Protein AF-A0A8J4URT3-F1 (afdb_monomer)

Foldseek 3Di:
DDDDDDDPPDPPDDDDDDPVADDDDDDDDFDADPPDPGGDPDDWDWDDRVVPDTDTDADVNHGD

Structure (mmCIF, N/CA/C/O backbone):
data_AF-A0A8J4URT3-F1
#
_entry.id   AF-A0A8J4URT3-F1
#
loop_
_atom_site.group_PDB
_atom_site.id
_atom_site.type_symbol
_atom_site.label_atom_id
_atom_site.label_alt_id
_atom_site.label_comp_id
_atom_site.label_asym_id
_atom_site.label_entity_id
_atom_site.label_seq_id
_atom_site.pdbx_PDB_ins_code
_atom_site.Cartn_x
_atom_site.Cartn_y
_atom_site.Cartn_z
_atom_site.occupancy
_atom_site.B_iso_or_equiv
_atom_site.auth_seq_id
_atom_site.auth_comp_id
_atom_site.auth_asym_id
_atom_site.auth_atom_id
_atom_site.pdbx_PDB_model_num
ATOM 1 N N . ALA A 1 1 ? 5.669 9.236 -17.656 1.00 61.81 1 ALA A N 1
ATOM 2 C CA . ALA A 1 1 ? 5.479 8.008 -16.853 1.00 61.81 1 ALA A CA 1
ATOM 3 C C . ALA A 1 1 ? 5.184 8.410 -15.414 1.00 61.81 1 ALA A C 1
ATOM 5 O O . ALA A 1 1 ? 5.801 9.362 -14.951 1.00 61.81 1 ALA A O 1
ATOM 6 N N . GLY A 1 2 ? 4.255 7.734 -14.736 1.00 83.81 2 GLY A N 1
ATOM 7 C CA . GLY A 1 2 ? 3.834 8.069 -13.371 1.00 83.81 2 GLY A CA 1
ATOM 8 C C . GLY A 1 2 ? 3.621 6.815 -12.527 1.00 83.81 2 GLY A C 1
ATOM 9 O O . GLY A 1 2 ? 3.307 5.755 -13.070 1.00 83.81 2 GLY A O 1
ATOM 10 N N . GLY A 1 3 ? 3.854 6.941 -11.226 1.00 88.00 3 GLY A N 1
ATOM 11 C CA . GLY A 1 3 ? 3.785 5.867 -10.238 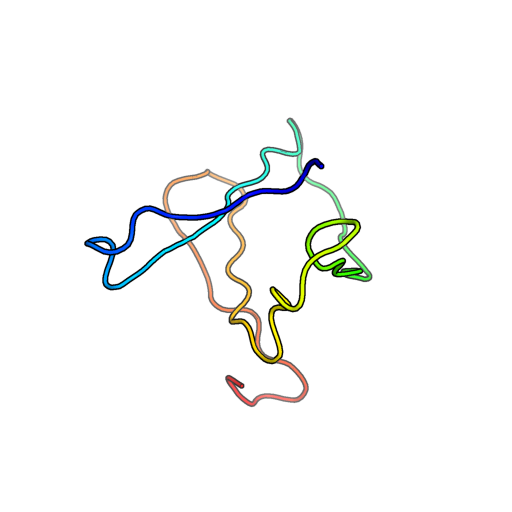1.00 88.00 3 GLY A CA 1
ATOM 12 C C . GLY A 1 3 ? 4.595 6.245 -8.998 1.00 88.00 3 GLY A C 1
ATOM 13 O O . GLY A 1 3 ? 5.465 7.114 -9.074 1.00 88.00 3 GLY A O 1
ATOM 14 N N . TRP A 1 4 ? 4.302 5.613 -7.865 1.00 91.19 4 TRP A N 1
ATOM 15 C CA . TRP A 1 4 ? 5.152 5.715 -6.682 1.00 91.19 4 TRP A CA 1
ATOM 16 C C . TRP A 1 4 ? 6.377 4.811 -6.854 1.00 91.19 4 TRP A C 1
ATOM 18 O O . TRP A 1 4 ? 6.247 3.677 -7.312 1.00 91.19 4 TRP A O 1
ATOM 28 N N . SER A 1 5 ? 7.551 5.323 -6.495 1.00 91.81 5 SER A N 1
ATOM 29 C CA . SER A 1 5 ? 8.800 4.568 -6.434 1.00 91.81 5 SER A CA 1
ATOM 30 C C . SER A 1 5 ? 9.549 5.006 -5.181 1.00 91.81 5 SER A C 1
ATOM 32 O O . SER A 1 5 ? 9.696 6.217 -4.982 1.00 91.81 5 SER A O 1
ATOM 34 N N . PRO A 1 6 ? 10.010 4.074 -4.335 1.00 93.12 6 PRO A N 1
ATOM 35 C CA . PRO A 1 6 ? 10.877 4.420 -3.222 1.00 93.12 6 PRO A CA 1
ATOM 36 C C . PRO A 1 6 ? 12.267 4.835 -3.719 1.00 93.12 6 PRO A C 1
ATOM 38 O O . PRO A 1 6 ? 12.586 4.715 -4.905 1.00 93.12 6 PRO A O 1
ATOM 41 N N . LEU A 1 7 ? 13.089 5.327 -2.794 1.00 93.69 7 LEU A N 1
ATOM 42 C CA . LEU A 1 7 ? 14.518 5.519 -3.028 1.00 93.69 7 LEU A CA 1
ATOM 43 C C . LEU A 1 7 ? 15.231 4.164 -2.991 1.00 93.69 7 LEU A C 1
ATOM 45 O O . LEU A 1 7 ? 14.894 3.320 -2.164 1.00 93.69 7 LEU A O 1
ATOM 49 N N . ASP A 1 8 ? 16.281 3.997 -3.795 1.00 91.94 8 ASP A N 1
ATOM 50 C CA . ASP A 1 8 ? 17.083 2.760 -3.835 1.00 91.94 8 ASP A CA 1
ATOM 51 C C . ASP A 1 8 ? 17.746 2.418 -2.486 1.00 91.94 8 ASP A C 1
ATOM 53 O O . ASP A 1 8 ? 18.142 1.282 -2.238 1.00 91.94 8 ASP A O 1
ATOM 57 N N . THR A 1 9 ? 17.874 3.409 -1.602 1.00 95.62 9 THR A N 1
ATOM 58 C CA . THR A 1 9 ? 18.457 3.276 -0.261 1.00 95.62 9 THR A CA 1
ATOM 59 C C . THR A 1 9 ? 17.430 2.917 0.813 1.00 95.62 9 THR A C 1
ATOM 61 O O . THR A 1 9 ? 17.802 2.734 1.971 1.00 95.62 9 THR A O 1
ATOM 64 N N . ASP A 1 10 ? 16.138 2.876 0.479 1.00 94.81 10 ASP A N 1
ATOM 65 C CA . ASP A 1 10 ? 15.093 2.503 1.426 1.00 94.81 10 ASP A CA 1
ATOM 66 C C . ASP A 1 10 ? 14.986 0.977 1.510 1.00 94.81 10 ASP A C 1
ATOM 68 O O . ASP A 1 10 ? 14.489 0.306 0.607 1.00 94.81 10 ASP A O 1
ATOM 72 N N . HIS A 1 11 ? 15.477 0.418 2.614 1.00 91.19 11 HIS A N 1
ATOM 73 C CA . HIS A 1 11 ? 15.448 -1.023 2.858 1.00 91.19 11 HIS A CA 1
ATOM 74 C C . HIS A 1 11 ? 14.066 -1.544 3.276 1.00 91.19 11 HIS A C 1
ATOM 76 O O . HIS A 1 11 ? 13.838 -2.754 3.229 1.00 91.19 11 HIS A O 1
ATOM 82 N N . TYR A 1 12 ? 13.152 -0.660 3.688 1.00 91.75 12 TYR A N 1
ATOM 83 C CA . TYR A 1 12 ? 11.820 -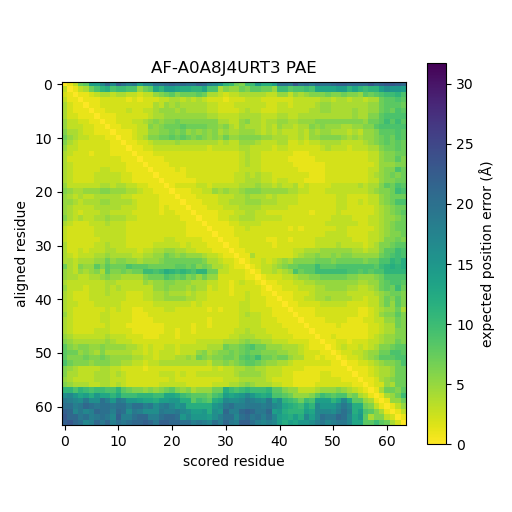1.027 4.170 1.00 91.75 12 TYR A CA 1
ATOM 84 C C . TYR A 1 12 ? 10.752 -0.068 3.628 1.00 91.75 12 TYR A C 1
ATOM 86 O O . TYR A 1 12 ?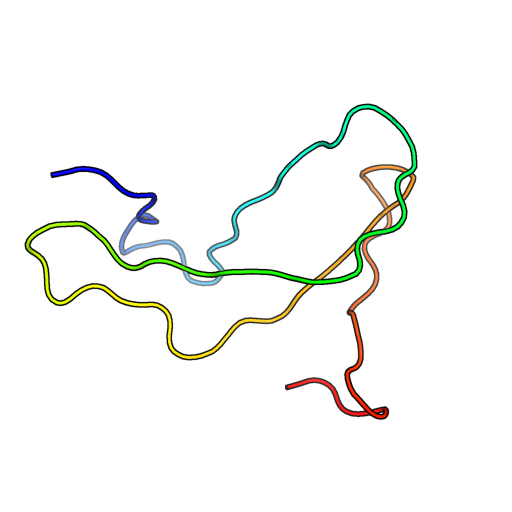 10.034 0.554 4.417 1.00 91.75 12 TYR A O 1
ATOM 94 N N . PRO A 1 13 ? 10.615 0.047 2.295 1.00 94.81 13 PRO A N 1
ATOM 95 C CA . PRO A 1 13 ? 9.767 1.058 1.700 1.00 94.81 13 PRO A CA 1
ATOM 96 C C . PRO A 1 13 ? 8.291 0.755 1.930 1.00 94.81 13 PRO A C 1
ATOM 98 O O . PRO A 1 13 ? 7.829 -0.380 1.780 1.00 94.81 13 PRO A O 1
ATOM 101 N N . TRP A 1 14 ? 7.532 1.797 2.256 1.00 94.94 14 TRP A N 1
ATOM 102 C CA . TRP A 1 14 ? 6.088 1.718 2.432 1.00 94.94 14 TRP A CA 1
ATOM 103 C C . TRP A 1 14 ? 5.385 2.937 1.844 1.00 94.94 14 TRP A C 1
ATOM 105 O O . TRP A 1 14 ? 5.930 4.036 1.762 1.00 94.94 14 TRP A O 1
ATOM 115 N N . LEU A 1 15 ? 4.131 2.719 1.455 1.00 95.12 15 LEU A N 1
ATOM 116 C CA . LEU A 1 15 ? 3.205 3.757 1.033 1.00 95.12 15 LEU A CA 1
ATOM 117 C C . LEU A 1 15 ? 2.030 3.768 2.009 1.00 95.12 15 LEU A C 1
ATOM 119 O O . LEU A 1 15 ? 1.327 2.767 2.147 1.00 95.12 15 LEU A O 1
ATOM 123 N N . GLN A 1 16 ? 1.814 4.899 2.676 1.00 95.56 16 GLN A N 1
ATOM 124 C CA . GLN A 1 16 ? 0.669 5.098 3.561 1.00 95.56 16 GLN A CA 1
ATOM 125 C C . GLN A 1 16 ? -0.403 5.917 2.859 1.00 95.56 16 GLN A C 1
ATOM 127 O O . GLN A 1 16 ? -0.116 6.914 2.199 1.00 95.56 16 GLN A O 1
ATOM 132 N N . VAL A 1 17 ? -1.652 5.520 3.078 1.00 96.06 17 VAL A N 1
ATOM 133 C CA . VAL A 1 17 ? -2.835 6.253 2.637 1.00 96.06 17 VAL A CA 1
ATOM 134 C C . VAL A 1 17 ? -3.677 6.570 3.867 1.00 96.06 17 VAL A C 1
ATOM 136 O O . VAL A 1 17 ? -4.091 5.658 4.582 1.00 96.06 17 VAL A O 1
ATOM 139 N N . ASP A 1 18 ? -3.919 7.855 4.123 1.00 96.12 18 ASP A N 1
ATOM 140 C CA . ASP A 1 18 ? -4.870 8.302 5.141 1.00 96.12 18 ASP A CA 1
ATOM 141 C C . ASP A 1 18 ? -6.267 8.429 4.517 1.00 96.12 18 ASP A C 1
ATOM 143 O O . ASP A 1 18 ? -6.469 9.161 3.548 1.00 96.12 18 ASP A O 1
ATOM 147 N N . LEU A 1 19 ? -7.234 7.688 5.063 1.00 96.25 19 LEU A N 1
ATOM 148 C CA . LEU A 1 19 ? -8.626 7.678 4.601 1.00 96.25 19 LEU A CA 1
ATOM 149 C C . LEU A 1 19 ? -9.488 8.756 5.292 1.00 96.25 19 LEU A C 1
ATOM 151 O O . LEU A 1 19 ? -10.695 8.839 5.042 1.00 96.25 19 LEU A O 1
ATOM 155 N N . GLY A 1 20 ? -8.898 9.553 6.192 1.00 95.69 20 GLY A N 1
ATOM 156 C CA . GLY A 1 20 ? -9.500 10.665 6.934 1.00 95.69 20 GLY A CA 1
ATOM 157 C C . GLY A 1 20 ? -10.455 10.251 8.059 1.00 95.69 20 GLY A C 1
ATOM 158 O O . GLY A 1 20 ? -10.541 10.910 9.090 1.00 95.69 20 GLY A O 1
ATOM 159 N N . SER A 1 21 ? -11.180 9.148 7.890 1.00 94.56 21 SER A N 1
ATOM 160 C CA . SER A 1 21 ? -12.057 8.554 8.905 1.00 94.56 21 SER A CA 1
ATOM 161 C C . SER A 1 21 ? -12.010 7.033 8.813 1.00 94.56 21 SER A C 1
ATOM 163 O O . SER A 1 21 ? -11.567 6.479 7.809 1.00 94.56 21 SER A O 1
ATOM 165 N N . ARG A 1 22 ? -12.498 6.338 9.845 1.00 95.44 22 ARG A N 1
ATOM 166 C CA . ARG A 1 22 ? -12.576 4.873 9.842 1.00 95.44 22 ARG A CA 1
ATOM 167 C C . ARG A 1 22 ? -13.430 4.382 8.670 1.00 95.44 22 ARG A C 1
ATOM 169 O O . ARG A 1 22 ? -14.599 4.755 8.552 1.00 95.44 22 ARG A O 1
ATOM 176 N N . LYS A 1 23 ? -12.858 3.522 7.826 1.00 96.12 23 LYS A N 1
ATOM 177 C CA . LYS A 1 23 ? -13.532 2.888 6.683 1.00 96.12 23 LYS A CA 1
ATOM 178 C C . LYS A 1 23 ? -13.370 1.376 6.736 1.00 96.12 23 LYS A C 1
ATOM 180 O O . LYS A 1 23 ? -12.363 0.867 7.221 1.00 96.12 23 LYS A O 1
ATOM 185 N N . GLN A 1 24 ? -14.349 0.667 6.181 1.00 95.50 24 GLN A N 1
ATOM 186 C CA . GLN A 1 24 ? -14.187 -0.740 5.842 1.00 95.50 24 GLN A CA 1
ATOM 187 C C . GLN A 1 24 ? -13.490 -0.836 4.483 1.00 95.50 24 GLN A C 1
ATOM 189 O O . GLN A 1 24 ? -14.048 -0.426 3.468 1.00 95.50 24 GLN A O 1
ATOM 194 N N . VAL A 1 25 ? -12.271 -1.368 4.472 1.00 94.00 25 VAL A N 1
ATOM 195 C CA . VAL A 1 25 ? -11.523 -1.662 3.246 1.00 94.00 25 VAL A CA 1
ATOM 196 C C . VAL A 1 25 ? -11.761 -3.127 2.896 1.00 94.00 25 VAL A C 1
ATOM 198 O O . VAL A 1 25 ? -11.489 -4.002 3.714 1.00 94.00 25 VAL A O 1
ATOM 201 N N . THR A 1 26 ? -12.303 -3.395 1.709 1.00 94.31 26 THR A N 1
ATOM 202 C CA . THR A 1 26 ? -12.676 -4.754 1.274 1.00 94.31 26 THR A CA 1
ATOM 203 C C . THR A 1 26 ? -11.734 -5.339 0.229 1.00 94.31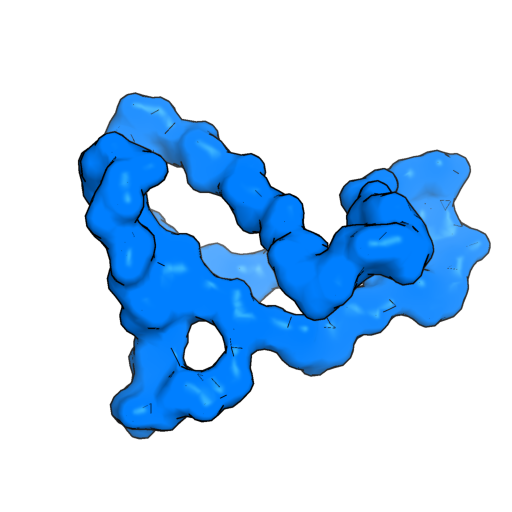 26 THR A C 1
ATOM 205 O O . THR A 1 26 ? -11.686 -6.555 0.073 1.00 94.31 26 THR A O 1
ATOM 208 N N . ALA A 1 27 ? -10.987 -4.496 -0.484 1.00 93.56 27 ALA A N 1
ATOM 209 C CA . ALA A 1 27 ? -10.061 -4.916 -1.524 1.00 93.56 27 ALA A CA 1
ATOM 210 C C . ALA A 1 27 ? -8.936 -3.891 -1.706 1.00 93.56 27 ALA A C 1
ATOM 212 O O . ALA A 1 27 ? -9.103 -2.706 -1.411 1.00 93.56 27 A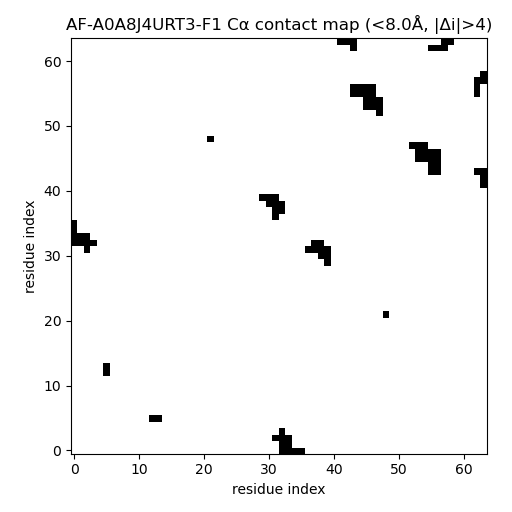LA A O 1
ATOM 213 N N . VAL A 1 28 ? -7.810 -4.363 -2.241 1.00 93.56 28 VAL A N 1
ATOM 214 C CA . VAL A 1 28 ? -6.675 -3.544 -2.676 1.00 93.56 28 VAL A CA 1
ATOM 215 C C . VAL A 1 28 ? -6.358 -3.919 -4.120 1.00 93.56 28 VAL A C 1
ATOM 217 O O . VAL A 1 28 ? -6.194 -5.097 -4.431 1.00 93.56 28 VAL A O 1
ATOM 220 N N . ALA A 1 29 ? -6.265 -2.921 -4.997 1.00 94.56 29 ALA A N 1
ATOM 221 C CA . ALA A 1 29 ? -5.798 -3.083 -6.369 1.00 94.56 29 ALA A CA 1
ATOM 222 C C . ALA A 1 29 ? -4.424 -2.419 -6.509 1.00 94.56 29 ALA A C 1
ATOM 224 O O . ALA A 1 29 ? -4.247 -1.273 -6.097 1.00 94.56 29 ALA A O 1
ATOM 225 N N . THR A 1 30 ? -3.454 -3.134 -7.076 1.00 93.94 30 THR A N 1
ATOM 226 C CA . THR A 1 30 ? -2.097 -2.626 -7.309 1.00 93.94 30 THR A CA 1
ATOM 227 C C . THR A 1 30 ? -1.875 -2.367 -8.797 1.00 93.94 30 THR A C 1
ATOM 229 O O . THR A 1 30 ? -2.413 -3.068 -9.654 1.00 93.94 30 THR A O 1
ATOM 232 N N . GLN A 1 31 ? -1.076 -1.350 -9.118 1.00 93.31 31 GLN A N 1
ATOM 233 C CA . GLN A 1 31 ? -0.676 -1.041 -10.489 1.00 93.31 31 GLN A CA 1
ATOM 234 C C . GLN A 1 31 ? 0.817 -0.706 -10.522 1.00 93.31 31 GLN A C 1
ATOM 236 O O . GLN A 1 31 ? 1.312 0.025 -9.665 1.00 93.31 31 GLN A O 1
ATOM 241 N N . GLY A 1 32 ? 1.527 -1.262 -11.506 1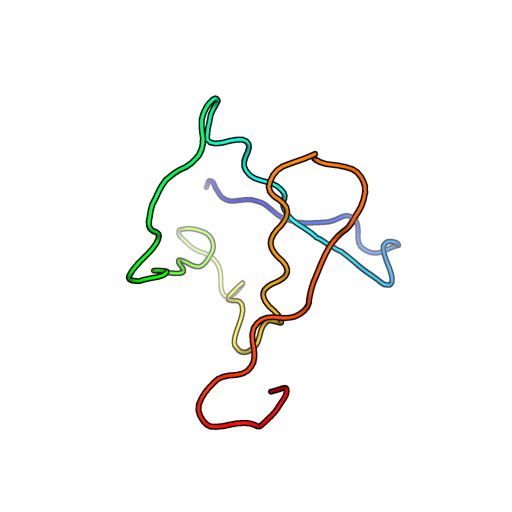.00 92.31 32 GLY A N 1
ATOM 242 C CA . GLY A 1 32 ? 2.919 -0.915 -11.786 1.00 92.31 32 GLY A CA 1
ATOM 243 C C . GLY A 1 32 ? 3.060 0.458 -12.444 1.00 92.31 32 GLY A C 1
ATOM 244 O O . GLY A 1 32 ? 2.079 1.128 -12.779 1.00 92.31 32 GLY A O 1
ATOM 245 N N . ARG A 1 33 ? 4.300 0.887 -12.668 1.00 91.94 33 ARG A N 1
ATOM 246 C CA . ARG A 1 33 ? 4.581 2.179 -13.299 1.00 91.94 33 ARG A CA 1
ATOM 247 C C . ARG A 1 33 ? 4.322 2.118 -14.806 1.00 91.94 33 ARG A C 1
ATOM 249 O O . ARG A 1 33 ? 4.811 1.233 -15.503 1.00 91.94 33 ARG A O 1
ATOM 256 N N . TYR A 1 34 ? 3.589 3.102 -15.332 1.00 87.94 34 TYR A N 1
ATOM 257 C CA . TYR A 1 34 ? 3.269 3.163 -16.763 1.00 87.94 34 TYR A CA 1
ATOM 258 C C . TYR A 1 34 ? 4.529 3.219 -17.641 1.00 87.94 34 TYR A C 1
ATOM 260 O O . TYR A 1 34 ? 5.412 4.046 -17.396 1.00 87.94 34 TYR A O 1
ATOM 268 N N . SER A 1 35 ? 4.552 2.412 -18.710 1.00 88.69 35 SER A N 1
ATOM 269 C CA . SER A 1 35 ? 5.669 2.309 -19.663 1.00 88.69 35 SER A CA 1
ATOM 270 C C . SER A 1 35 ? 7.002 1.897 -19.012 1.00 88.69 35 SER A C 1
ATOM 272 O O . SER A 1 35 ? 8.066 2.306 -19.477 1.00 88.69 35 SER A O 1
ATOM 274 N N . SER A 1 36 ? 6.938 1.111 -17.934 1.00 87.44 36 SER A N 1
ATOM 275 C CA . SER A 1 36 ? 8.088 0.530 -17.235 1.00 87.44 36 SER A CA 1
ATOM 276 C C . SER A 1 36 ? 7.874 -0.966 -16.973 1.00 87.44 36 SER A C 1
ATOM 278 O O . SER A 1 36 ? 6.753 -1.464 -17.085 1.00 87.44 36 SER A O 1
ATOM 280 N N . SER A 1 37 ? 8.947 -1.654 -16.576 1.00 88.56 37 SER A N 1
ATOM 281 C CA . SER A 1 37 ? 8.907 -3.014 -16.027 1.00 88.56 37 SER A CA 1
ATOM 282 C C . SER A 1 37 ? 8.814 -3.043 -14.493 1.00 88.56 37 SER A C 1
ATOM 284 O O . SER A 1 37 ? 8.997 -4.087 -13.871 1.00 88.56 37 SER A O 1
ATOM 286 N N . ASP A 1 38 ? 8.547 -1.891 -13.871 1.00 90.62 38 ASP A N 1
ATOM 287 C CA . ASP A 1 38 ? 8.454 -1.763 -12.417 1.00 90.62 38 ASP A CA 1
ATOM 288 C C . ASP A 1 38 ? 7.053 -2.177 -11.935 1.00 90.62 38 ASP A C 1
ATOM 290 O O . ASP A 1 38 ? 6.067 -1.455 -12.137 1.00 90.62 38 ASP A O 1
ATOM 294 N N . TRP A 1 39 ? 6.958 -3.329 -11.269 1.00 91.56 39 TRP A N 1
ATOM 295 C CA . TRP A 1 39 ? 5.727 -3.829 -10.653 1.00 91.56 39 TRP A CA 1
ATOM 296 C C . TRP A 1 39 ? 5.986 -4.483 -9.291 1.00 91.56 39 TRP A C 1
ATOM 298 O O . TRP A 1 39 ? 6.950 -5.225 -9.098 1.00 91.56 39 TRP A O 1
ATOM 308 N N . THR A 1 40 ? 5.076 -4.257 -8.344 1.00 91.62 40 THR A N 1
ATOM 309 C CA . THR A 1 40 ? 5.099 -4.919 -7.034 1.00 91.62 40 THR A CA 1
ATOM 310 C C . THR A 1 40 ? 4.427 -6.283 -7.136 1.00 91.62 40 THR A C 1
ATOM 312 O O . THR A 1 40 ? 3.233 -6.370 -7.413 1.00 91.62 40 THR A O 1
ATOM 315 N N . THR A 1 41 ? 5.177 -7.355 -6.890 1.00 91.00 41 THR A N 1
ATOM 316 C CA . THR A 1 41 ? 4.662 -8.735 -6.967 1.00 91.00 41 THR A CA 1
ATOM 317 C C . THR A 1 41 ? 4.117 -9.258 -5.642 1.00 91.00 41 THR A C 1
ATOM 319 O O . THR A 1 41 ? 3.282 -10.159 -5.636 1.00 91.00 41 THR A O 1
ATOM 322 N N . ARG A 1 42 ? 4.592 -8.717 -4.516 1.00 90.31 42 ARG A N 1
ATOM 323 C CA . ARG A 1 42 ? 4.174 -9.079 -3.156 1.00 90.31 42 ARG A CA 1
ATOM 324 C C . ARG A 1 42 ? 4.234 -7.855 -2.258 1.00 90.31 42 ARG A C 1
ATOM 326 O O . ARG A 1 42 ? 5.087 -6.993 -2.449 1.00 90.31 42 ARG A O 1
ATOM 333 N N . TYR A 1 43 ? 3.345 -7.796 -1.279 1.00 91.94 43 TYR A N 1
ATOM 334 C CA . TYR A 1 43 ? 3.307 -6.724 -0.296 1.00 91.94 43 TYR A CA 1
ATOM 335 C C . TYR A 1 43 ? 2.708 -7.231 1.014 1.00 91.94 43 TYR A C 1
ATOM 337 O O . TYR A 1 43 ? 1.901 -8.157 1.016 1.00 91.94 43 TYR A O 1
ATOM 345 N N . ARG A 1 44 ? 3.073 -6.570 2.114 1.00 92.69 44 ARG A N 1
ATOM 346 C CA . ARG A 1 44 ? 2.393 -6.696 3.405 1.00 92.69 44 ARG A CA 1
ATOM 347 C C . ARG A 1 44 ? 1.468 -5.508 3.581 1.00 92.69 44 ARG A C 1
ATOM 349 O O . ARG A 1 44 ? 1.866 -4.377 3.310 1.00 92.69 44 ARG A O 1
ATOM 356 N N . LEU A 1 45 ? 0.256 -5.758 4.060 1.00 94.38 45 LEU A N 1
ATOM 357 C CA . LEU A 1 45 ? -0.684 -4.702 4.412 1.00 94.38 45 LEU A CA 1
ATOM 358 C C . LEU A 1 45 ? -0.697 -4.523 5.926 1.00 94.38 45 LEU A C 1
ATOM 360 O O . LEU A 1 45 ? -0.895 -5.484 6.666 1.00 94.38 45 LEU A O 1
ATOM 364 N N . LEU A 1 46 ? -0.500 -3.292 6.384 1.00 95.62 46 LEU A N 1
ATOM 365 C CA . LEU A 1 46 ? -0.736 -2.904 7.768 1.00 95.62 46 LEU A CA 1
ATOM 366 C C . LEU A 1 46 ? -1.872 -1.879 7.800 1.00 95.62 46 LEU A C 1
ATOM 368 O O . LEU A 1 46 ? -2.015 -1.076 6.881 1.00 95.62 46 LEU A O 1
ATOM 372 N N . TYR A 1 47 ? -2.667 -1.890 8.867 1.00 95.50 47 TYR A N 1
ATOM 373 C CA . TYR A 1 47 ? -3.766 -0.946 9.062 1.00 95.50 47 TYR A CA 1
ATOM 374 C C . TYR A 1 47 ? -3.775 -0.375 10.483 1.00 95.50 47 TYR A C 1
ATOM 376 O O . TYR A 1 47 ? -3.305 -1.008 11.433 1.00 95.50 47 TYR A O 1
ATOM 384 N N . SER A 1 48 ? -4.307 0.838 10.635 1.00 96.50 48 SER A N 1
ATOM 385 C CA . SER A 1 48 ? -4.450 1.513 11.924 1.00 96.50 48 SER A CA 1
ATOM 386 C C . SER A 1 48 ? -5.660 2.442 11.924 1.00 96.50 48 SER A C 1
ATOM 388 O O . SER A 1 48 ? -5.852 3.199 10.980 1.00 96.50 48 SER A O 1
ATOM 390 N N . ASP A 1 49 ? -6.424 2.438 13.017 1.00 95.31 49 ASP A N 1
ATOM 391 C CA . ASP A 1 49 ? -7.483 3.428 13.262 1.00 95.31 49 ASP A CA 1
ATOM 392 C C . ASP A 1 49 ? -6.932 4.727 13.895 1.00 95.31 49 ASP A C 1
ATOM 394 O O . ASP A 1 49 ? -7.665 5.700 14.043 1.00 95.31 49 ASP A O 1
ATOM 398 N N . THR A 1 50 ? -5.654 4.750 14.310 1.00 93.25 50 THR A N 1
ATOM 399 C CA . THR A 1 50 ? -5.046 5.875 15.054 1.00 93.25 50 THR A CA 1
ATOM 400 C C . THR A 1 50 ? -3.807 6.473 14.389 1.00 93.25 50 THR A C 1
ATOM 402 O O . THR A 1 50 ? -3.242 7.435 14.907 1.00 93.25 50 THR A O 1
ATOM 405 N N . GLY A 1 51 ? -3.321 5.867 13.302 1.00 91.12 51 GLY A N 1
ATOM 406 C CA . GLY A 1 51 ? -2.078 6.247 12.620 1.00 91.12 51 GLY A CA 1
ATOM 407 C C . GLY A 1 51 ? -0.791 5.951 13.404 1.00 91.12 51 GLY A C 1
ATOM 408 O O . GLY A 1 51 ? 0.301 6.186 12.896 1.00 91.12 51 GLY A O 1
ATOM 409 N N . ARG A 1 52 ? -0.895 5.429 14.634 1.00 91.06 52 ARG A N 1
ATOM 410 C CA . ARG A 1 52 ? 0.255 5.125 15.509 1.00 91.06 52 ARG A CA 1
ATOM 411 C C . ARG A 1 52 ? 0.439 3.631 15.728 1.00 91.06 52 ARG A C 1
ATOM 413 O O . ARG A 1 52 ? 1.551 3.127 15.638 1.00 91.06 52 ARG A O 1
ATOM 420 N N . ASN A 1 53 ? -0.655 2.924 16.009 1.00 93.75 53 ASN A N 1
ATOM 421 C CA . ASN A 1 53 ? -0.625 1.495 16.308 1.00 93.75 53 ASN A CA 1
ATOM 422 C C . ASN A 1 53 ? -1.037 0.711 15.067 1.00 93.75 53 ASN A C 1
ATOM 424 O O . ASN A 1 53 ? -2.232 0.578 14.785 1.00 93.75 53 ASN A O 1
ATOM 428 N N . TRP A 1 54 ? -0.046 0.237 14.321 1.00 95.25 54 TRP A N 1
ATOM 429 C CA . TRP A 1 54 ? -0.242 -0.497 13.079 1.00 95.25 54 TRP A CA 1
ATOM 430 C C . TRP A 1 54 ? -0.329 -1.997 13.336 1.00 95.25 54 TRP A C 1
ATOM 432 O O . TRP A 1 54 ? 0.477 -2.561 14.074 1.00 95.25 54 TRP A O 1
ATOM 442 N N . LYS A 1 55 ? -1.325 -2.641 12.728 1.00 94.69 55 LYS A N 1
ATOM 443 C CA . LYS A 1 55 ? -1.561 -4.081 12.828 1.00 94.69 55 LYS A CA 1
ATOM 444 C C . LYS A 1 55 ? -1.355 -4.723 11.460 1.00 94.69 55 LYS A C 1
ATOM 446 O O . LYS A 1 55 ? -1.874 -4.177 10.485 1.00 94.69 55 LYS A O 1
ATOM 451 N N . PRO A 1 56 ? -0.635 -5.852 11.362 1.00 93.81 56 PRO A N 1
ATOM 452 C CA . PRO A 1 56 ? -0.574 -6.606 10.118 1.00 93.81 56 PRO A CA 1
ATOM 453 C C . PRO A 1 56 ? -1.962 -7.139 9.754 1.00 93.81 56 PRO A C 1
ATOM 455 O O . PRO A 1 56 ? -2.716 -7.602 10.610 1.00 93.81 56 PRO A O 1
ATOM 458 N N . TYR A 1 57 ? -2.299 -7.071 8.472 1.00 92.19 57 TYR A N 1
ATOM 459 C CA . TYR A 1 57 ? -3.406 -7.819 7.904 1.00 92.19 57 TYR A CA 1
ATOM 460 C C . TYR 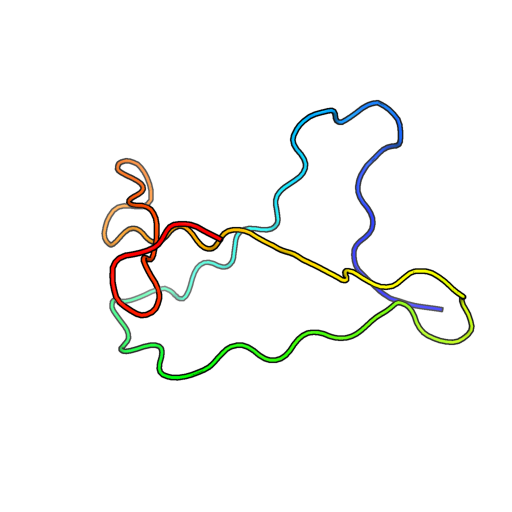A 1 57 ? -2.949 -9.254 7.648 1.00 92.19 57 TYR A C 1
ATOM 462 O O . TYR A 1 57 ? -1.899 -9.487 7.049 1.00 92.19 57 TYR A O 1
ATOM 470 N N . HIS A 1 58 ? -3.753 -10.208 8.105 1.00 85.31 58 HIS A N 1
ATOM 471 C CA . HIS A 1 58 ? -3.527 -11.629 7.893 1.00 85.31 58 HIS A CA 1
ATOM 472 C C . HIS A 1 58 ? -4.593 -12.134 6.930 1.00 85.31 58 HIS A C 1
ATOM 474 O O . HIS A 1 58 ? -5.775 -12.153 7.278 1.00 85.31 58 HIS A O 1
ATOM 480 N N . GLN A 1 59 ? -4.179 -12.544 5.735 1.00 75.00 59 GLN A N 1
ATOM 481 C CA . GLN A 1 59 ? -5.073 -13.224 4.810 1.00 75.00 59 GLN A CA 1
ATOM 482 C C . GLN A 1 59 ? -5.091 -14.708 5.181 1.00 75.00 59 GLN A C 1
ATOM 484 O O . GLN A 1 59 ? -4.042 -15.351 5.229 1.00 75.00 59 GLN A O 1
ATOM 489 N N . ASP 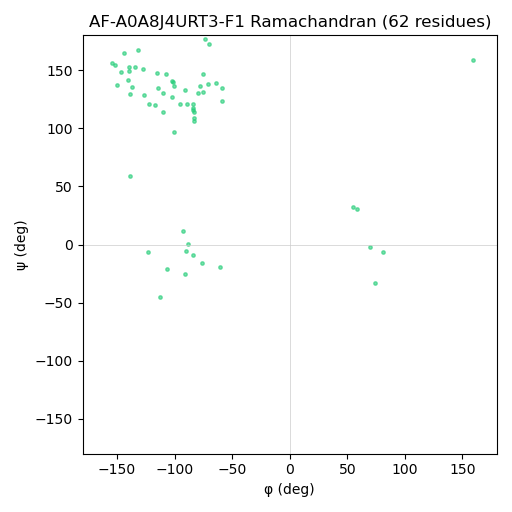A 1 60 ? -6.271 -15.235 5.507 1.00 71.25 60 ASP A N 1
ATOM 490 C CA . ASP A 1 60 ? -6.471 -16.641 5.890 1.00 71.25 60 ASP A CA 1
ATOM 491 C C . ASP A 1 60 ? -5.587 -17.101 7.071 1.00 71.25 60 ASP A C 1
ATOM 493 O O . ASP A 1 60 ? -5.147 -18.246 7.141 1.00 71.25 60 ASP A O 1
ATOM 497 N N . GLY A 1 61 ? -5.291 -16.191 8.008 1.00 62.25 61 GLY A N 1
ATOM 498 C CA . GLY A 1 61 ? -4.454 -16.464 9.184 1.00 62.25 61 GLY A CA 1
ATOM 499 C C . GLY A 1 61 ? -2.940 -16.425 8.934 1.00 62.25 61 GLY A C 1
ATOM 500 O O . GLY A 1 61 ? -2.175 -16.430 9.897 1.00 62.25 61 GLY A O 1
ATOM 501 N N . ASN A 1 62 ? -2.496 -16.290 7.681 1.00 54.41 62 ASN A N 1
ATOM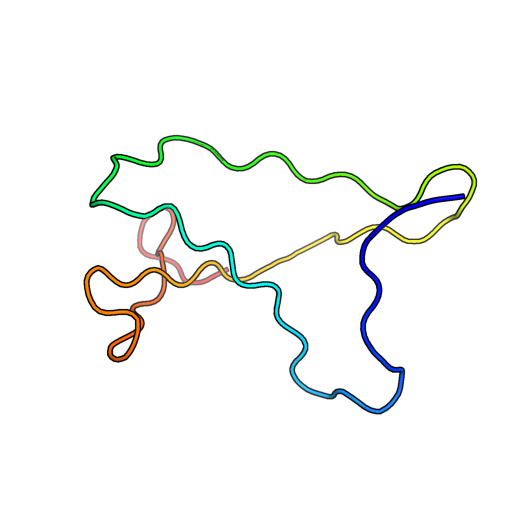 502 C CA . ASN A 1 62 ? -1.082 -16.198 7.322 1.00 54.41 62 ASN A CA 1
ATOM 503 C C . ASN A 1 62 ? -0.664 -14.754 7.008 1.00 54.41 62 ASN A C 1
ATOM 505 O O . ASN A 1 62 ? -1.395 -13.988 6.376 1.00 54.41 62 ASN A O 1
ATOM 509 N N . ILE A 1 63 ? 0.542 -14.389 7.453 1.00 57.69 63 ILE A N 1
ATOM 510 C CA . ILE A 1 63 ? 1.239 -13.193 6.965 1.00 57.69 63 ILE A CA 1
ATOM 511 C C . ILE A 1 63 ? 1.944 -13.612 5.676 1.00 57.69 63 ILE A C 1
ATOM 513 O O . ILE A 1 63 ? 2.829 -14.467 5.726 1.00 57.69 63 ILE A O 1
ATOM 517 N N . TRP A 1 64 ? 1.547 -13.034 4.547 1.00 49.78 64 TRP A N 1
ATOM 518 C CA . TRP A 1 64 ? 2.203 -13.239 3.254 1.00 49.78 64 TRP A CA 1
ATOM 519 C C . TRP A 1 64 ? 3.256 -12.159 2.986 1.00 49.78 64 TRP A C 1
ATOM 521 O O . TRP A 1 64 ? 3.051 -10.999 3.414 1.00 49.78 64 TRP A O 1
#

Radius of gyration: 13.74 Å; Cα contacts (8 Å, |Δi|>4): 46; chains: 1; bounding box: 33×27×36 Å

Solvent-accessible surface area (backbone atoms only — not comparable to full-atom values): 4796 Å² total; per-residue (Å²): 121,59,70,92,76,76,59,96,84,54,89,78,73,82,86,87,82,85,77,92,57,94,71,90,81,88,80,87,88,86,80,52,32,53,99,57,92,53,64,85,88,77,73,75,54,66,49,52,95,73,85,74,65,70,41,77,57,55,65,95,82,38,78,104

pLDDT: mean 89.48, std 10.44, range [49.78, 96.5]

Secondary structure (DSSP, 8-state):
-------TT-SS-------SS------------TTSS--------EE-SSSSS-EE--BTTB--

InterPro domains:
  IPR000421 Coagulation factor 5/8, C-terminal domain [PF00754] (2-62)
  IPR000421 Coagulation factor 5/8, C-terminal domain [PS01285] (3-32)
  IPR000421 Coagulation factor 5/8, C-terminal domain [PS50022] (1-64)
  IPR008979 Galactose-binding-like domain superfamily [SSF49785] (2-63)

Mean predicted aligned error: 4.76 Å

Sequence (64 aa):
AGGWSPLDTDHYPWLQVDLGSRKQVTAVATQGRYSSSDWTTRYRLLYSDTGRNWKPYHQDGNIW

Organism: Clarias magur (NCBI:txid1594786)